Protein AF-A0A9X8ZYV9-F1 (afdb_monomer)

Sequence (35 aa):
METIKISEQELINALCIYIAEKRQVGPEEVLVELM

Structure (mmCIF, N/CA/C/O backbone):
data_AF-A0A9X8ZYV9-F1
#
_entry.id   AF-A0A9X8ZYV9-F1
#
loop_
_atom_site.group_PDB
_atom_site.id
_atom_site.type_symbol
_atom_site.label_atom_id
_atom_site.label_alt_id
_atom_site.label_comp_id
_atom_site.label_asym_id
_atom_site.label_entity_id
_atom_site.label_seq_id
_atom_site.pdbx_PDB_ins_code
_atom_site.Cartn_x
_atom_site.Cartn_y
_atom_site.Cartn_z
_atom_site.occupancy
_atom_site.B_iso_or_equiv
_atom_site.auth_seq_id
_atom_site.auth_comp_id
_atom_site.auth_asym_id
_atom_site.auth_atom_id
_atom_site.pdbx_PDB_model_num
ATOM 1 N N . MET A 1 1 ? -22.458 10.826 8.755 1.00 58.09 1 MET A N 1
ATOM 2 C CA . MET A 1 1 ? -21.368 10.101 8.073 1.00 58.09 1 MET A CA 1
ATOM 3 C C . MET A 1 1 ? -20.560 9.438 9.165 1.00 58.09 1 M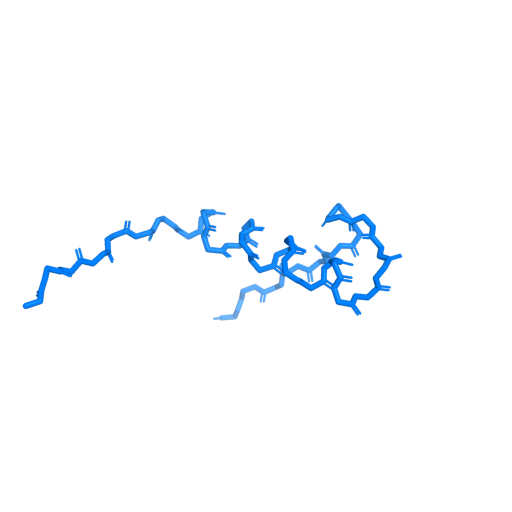ET A C 1
ATOM 5 O O . MET A 1 1 ? -20.156 10.139 10.084 1.00 58.09 1 MET A O 1
ATOM 9 N N . GLU A 1 2 ? -20.439 8.115 9.141 1.00 81.50 2 GLU A N 1
ATOM 10 C CA . GLU A 1 2 ? -19.588 7.405 10.0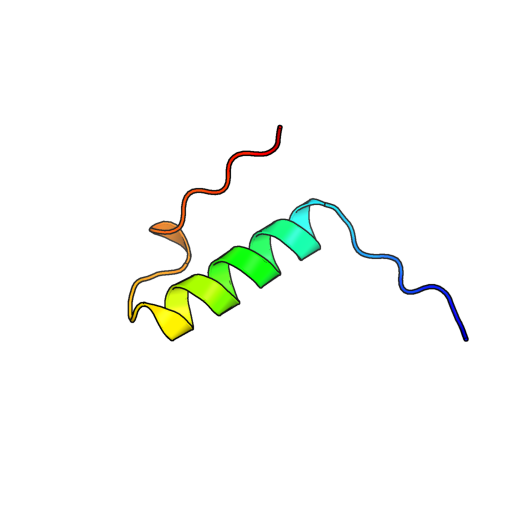99 1.00 81.50 2 GLU A CA 1
ATOM 11 C C . GLU A 1 2 ? -18.118 7.651 9.759 1.00 81.50 2 GLU A C 1
ATOM 13 O O . GLU A 1 2 ? -17.738 7.708 8.588 1.00 81.50 2 GLU A O 1
ATOM 18 N N . THR A 1 3 ? -17.296 7.842 10.786 1.00 85.50 3 THR A N 1
ATOM 19 C CA . THR A 1 3 ? -15.859 8.050 10.625 1.00 85.50 3 THR A CA 1
ATOM 20 C C . THR A 1 3 ? -15.204 6.718 10.284 1.00 85.50 3 THR A C 1
ATOM 22 O O . THR A 1 3 ? -15.222 5.793 11.096 1.00 85.50 3 THR A O 1
ATOM 25 N N . ILE A 1 4 ? -14.609 6.617 9.097 1.00 90.31 4 ILE A N 1
ATOM 26 C CA . ILE A 1 4 ? -13.835 5.436 8.711 1.00 90.31 4 ILE A CA 1
ATOM 27 C C . ILE A 1 4 ? -12.506 5.486 9.468 1.00 90.31 4 ILE A C 1
ATOM 29 O O . ILE A 1 4 ? -11.754 6.453 9.350 1.00 90.31 4 ILE A O 1
ATOM 33 N N . LYS A 1 5 ? -12.233 4.457 10.274 1.00 91.88 5 LYS A N 1
ATOM 34 C CA . LYS A 1 5 ? -10.936 4.273 10.928 1.00 91.88 5 LYS A CA 1
ATOM 35 C C . LYS A 1 5 ? -10.074 3.386 10.045 1.00 91.88 5 LYS A C 1
ATOM 37 O O . LYS A 1 5 ? -10.473 2.269 9.742 1.00 91.88 5 LYS A O 1
ATOM 42 N N . ILE A 1 6 ? -8.915 3.901 9.665 1.00 93.38 6 ILE A N 1
ATOM 43 C CA . ILE A 1 6 ? -7.900 3.190 8.894 1.00 93.38 6 ILE A CA 1
ATOM 44 C C . ILE A 1 6 ? -6.617 3.288 9.710 1.00 93.38 6 ILE A C 1
ATOM 46 O O . ILE A 1 6 ? -6.267 4.375 10.176 1.00 93.38 6 ILE A O 1
ATOM 50 N N . SER A 1 7 ? -5.954 2.162 9.944 1.00 95.81 7 SER A N 1
ATOM 51 C CA . SER A 1 7 ? -4.633 2.167 10.565 1.00 95.81 7 SER A CA 1
ATOM 52 C C . SER A 1 7 ? -3.596 2.765 9.614 1.00 95.81 7 SER A C 1
ATOM 54 O O . SER A 1 7 ? -3.745 2.728 8.395 1.00 95.81 7 SER A O 1
ATOM 56 N N . GLU A 1 8 ? -2.507 3.295 10.162 1.00 94.12 8 GLU A N 1
ATOM 57 C CA . GLU A 1 8 ? -1.414 3.839 9.350 1.00 94.12 8 GLU A CA 1
ATOM 58 C C . GLU A 1 8 ? -0.892 2.812 8.330 1.00 94.12 8 GLU A C 1
ATOM 60 O O . GLU A 1 8 ? -0.714 3.135 7.162 1.00 94.12 8 GLU A O 1
ATOM 65 N N . GLN A 1 9 ? -0.756 1.546 8.735 1.00 94.19 9 GLN A N 1
ATOM 66 C CA . GLN A 1 9 ? -0.303 0.463 7.857 1.00 94.19 9 GLN A CA 1
ATOM 67 C C . GLN A 1 9 ? -1.286 0.165 6.721 1.00 94.19 9 GLN A C 1
ATOM 69 O O . GLN A 1 9 ? -0.872 -0.064 5.588 1.00 94.19 9 GLN A O 1
ATOM 74 N N . GLU A 1 10 ? -2.593 0.199 6.987 1.00 95.50 10 GLU A N 1
ATOM 75 C CA . GLU A 1 10 ? -3.602 0.056 5.932 1.00 95.50 10 GLU A CA 1
ATOM 76 C C . GLU A 1 10 ? -3.538 1.217 4.934 1.00 95.50 10 GLU A C 1
ATOM 78 O O . GLU A 1 10 ? -3.669 0.992 3.730 1.00 95.50 10 GLU A O 1
ATOM 83 N N . LEU A 1 11 ? -3.279 2.440 5.410 1.00 94.38 11 LEU A N 1
ATOM 84 C CA . LEU A 1 11 ? -3.093 3.603 4.546 1.00 94.38 11 LEU A CA 1
ATOM 85 C C . LEU A 1 11 ? -1.836 3.461 3.676 1.00 94.38 11 LEU A C 1
ATOM 87 O O . LEU A 1 11 ? -1.915 3.663 2.465 1.00 94.38 11 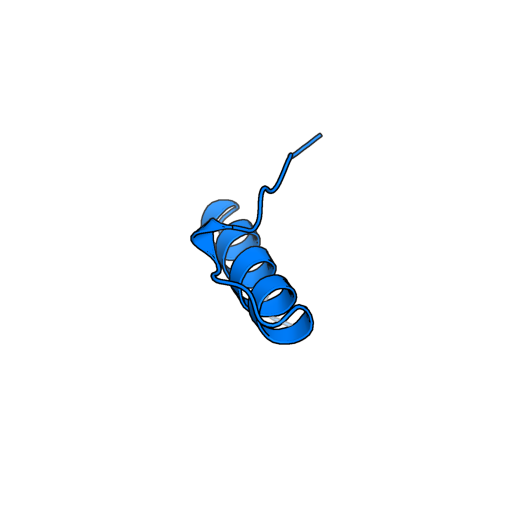LEU A O 1
ATOM 91 N N . ILE A 1 12 ? -0.700 3.079 4.270 1.00 95.69 12 ILE A N 1
ATOM 92 C CA . ILE A 1 12 ? 0.559 2.858 3.543 1.00 95.69 12 ILE A CA 1
ATOM 93 C C . ILE A 1 12 ? 0.364 1.777 2.476 1.00 95.69 12 ILE A C 1
ATOM 95 O O . ILE A 1 12 ? 0.668 2.009 1.309 1.00 95.69 12 ILE A O 1
ATOM 99 N N . ASN A 1 13 ? -0.212 0.629 2.840 1.00 96.12 13 ASN A N 1
ATOM 100 C CA . ASN A 1 13 ? -0.431 -0.476 1.908 1.00 96.12 13 ASN A CA 1
ATOM 101 C C . ASN A 1 13 ? -1.344 -0.073 0.744 1.00 96.12 13 ASN A C 1
ATOM 103 O O . ASN A 1 13 ? -1.055 -0.396 -0.409 1.00 96.12 13 ASN A O 1
ATOM 107 N N . ALA A 1 14 ? -2.425 0.660 1.026 1.00 96.06 14 ALA A N 1
ATOM 108 C CA . ALA A 1 14 ? -3.322 1.162 -0.009 1.00 96.06 14 ALA A C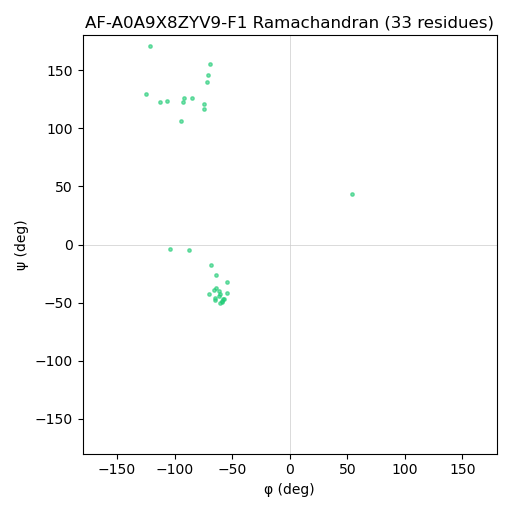A 1
ATOM 109 C C . ALA A 1 14 ? -2.601 2.114 -0.979 1.00 96.06 14 ALA A C 1
ATOM 111 O O . ALA A 1 14 ? -2.806 2.030 -2.192 1.00 96.06 14 ALA A O 1
ATOM 112 N N . LEU A 1 15 ? -1.723 2.981 -0.464 1.00 95.75 15 LEU A N 1
ATOM 113 C CA . LEU A 1 15 ? -0.892 3.861 -1.287 1.00 95.75 15 LEU A CA 1
ATOM 114 C C . LEU A 1 15 ? 0.104 3.069 -2.140 1.00 95.75 15 LEU A C 1
ATOM 116 O O . LEU A 1 15 ? 0.191 3.332 -3.341 1.00 95.75 15 LEU A O 1
ATOM 120 N N . CYS A 1 16 ? 0.802 2.084 -1.565 1.00 97.56 16 CYS A N 1
ATOM 121 C CA . CYS A 1 16 ? 1.730 1.233 -2.311 1.00 97.56 16 CYS A CA 1
ATOM 122 C C . CYS A 1 16 ? 1.023 0.527 -3.470 1.00 97.56 16 CYS A C 1
ATOM 124 O O . CYS A 1 16 ? 1.501 0.598 -4.597 1.00 97.56 16 CYS A O 1
ATOM 126 N N . ILE A 1 17 ? -0.151 -0.070 -3.227 1.00 98.25 17 ILE A N 1
ATOM 127 C CA . ILE A 1 17 ? -0.944 -0.747 -4.265 1.00 98.25 17 ILE A CA 1
ATOM 128 C C . ILE A 1 17 ? -1.351 0.232 -5.376 1.00 98.25 17 ILE A C 1
ATOM 130 O O . ILE A 1 17 ? -1.109 -0.035 -6.552 1.00 98.25 17 ILE A O 1
ATOM 134 N N . TYR A 1 18 ? -1.928 1.383 -5.016 1.00 98.12 18 TYR A N 1
ATOM 135 C CA . TYR A 1 18 ? -2.408 2.369 -5.990 1.00 98.12 18 TYR A CA 1
ATOM 136 C C . TYR A 1 18 ? -1.280 2.925 -6.873 1.00 98.12 18 TYR A C 1
ATOM 138 O O . TYR A 1 18 ? -1.427 3.069 -8.091 1.00 98.12 18 TYR A O 1
ATOM 146 N N . ILE A 1 19 ? -0.137 3.254 -6.267 1.00 97.94 19 ILE A N 1
ATOM 147 C CA . ILE A 1 19 ? 1.019 3.791 -6.989 1.00 97.94 19 ILE A CA 1
ATOM 148 C C . ILE A 1 19 ? 1.667 2.712 -7.859 1.00 97.94 19 ILE A C 1
ATOM 150 O O . ILE A 1 19 ? 1.993 3.002 -9.012 1.00 97.94 19 ILE A O 1
ATOM 154 N N . ALA A 1 20 ? 1.811 1.490 -7.344 1.00 98.44 20 ALA A N 1
ATOM 155 C CA . ALA A 1 20 ? 2.361 0.355 -8.077 1.00 98.44 20 ALA A CA 1
ATOM 156 C C . ALA A 1 20 ? 1.561 0.061 -9.350 1.00 98.44 20 ALA A C 1
ATOM 158 O O . ALA A 1 20 ? 2.139 -0.005 -10.435 1.00 98.44 20 ALA A O 1
ATOM 159 N N . GLU A 1 21 ? 0.227 0.023 -9.251 1.00 98.50 21 GLU A N 1
ATOM 160 C CA . GLU A 1 21 ? -0.661 -0.149 -10.405 1.00 98.50 21 GLU A CA 1
ATOM 161 C C . GLU A 1 21 ? -0.462 0.973 -11.435 1.00 98.50 21 GLU A C 1
ATOM 163 O O . GLU A 1 21 ? -0.246 0.721 -12.622 1.00 98.50 21 GLU A O 1
ATOM 168 N N . LYS A 1 22 ? -0.452 2.231 -10.977 1.00 98.31 22 LYS A N 1
ATOM 169 C CA . LYS A 1 22 ? -0.284 3.403 -11.849 1.00 98.31 22 LYS A CA 1
ATOM 170 C C . LYS A 1 22 ? 1.083 3.452 -12.542 1.00 98.31 22 LYS A C 1
ATOM 172 O O . LYS A 1 22 ? 1.214 4.090 -13.588 1.00 98.31 22 LYS A O 1
ATOM 177 N N . ARG A 1 23 ? 2.109 2.841 -11.948 1.00 97.94 23 ARG A N 1
ATOM 178 C CA . ARG A 1 23 ? 3.494 2.841 -12.441 1.00 97.94 23 ARG A CA 1
ATOM 179 C C . ARG A 1 23 ? 3.916 1.522 -13.093 1.00 97.94 23 ARG A C 1
ATOM 181 O O . ARG A 1 23 ? 5.007 1.490 -13.646 1.00 97.94 23 ARG A O 1
ATOM 188 N N . GLN A 1 24 ? 3.055 0.501 -13.089 1.00 98.06 24 GLN A N 1
ATOM 189 C CA . GLN A 1 24 ? 3.344 -0.852 -13.585 1.00 98.06 24 GLN A CA 1
ATOM 190 C C . GLN A 1 24 ? 4.595 -1.479 -12.941 1.00 98.06 24 GLN A C 1
ATOM 192 O O . GLN A 1 24 ? 5.415 -2.087 -13.624 1.00 98.06 24 GLN A O 1
ATOM 197 N N . VAL A 1 25 ? 4.729 -1.317 -11.623 1.00 98.38 25 VAL A N 1
ATOM 198 C CA . VAL A 1 25 ? 5.779 -1.930 -10.786 1.00 98.38 25 VAL A CA 1
ATOM 199 C C . VAL A 1 25 ? 5.135 -2.782 -9.687 1.00 98.38 25 VAL A C 1
ATOM 201 O O . VAL A 1 25 ? 3.916 -2.733 -9.509 1.00 98.38 25 VAL A O 1
ATOM 204 N N . GLY A 1 26 ? 5.923 -3.563 -8.951 1.00 98.00 26 GLY A N 1
ATOM 205 C CA . GLY A 1 26 ? 5.462 -4.274 -7.758 1.00 98.00 26 GLY A CA 1
ATOM 206 C C . GLY A 1 26 ? 5.194 -3.320 -6.578 1.00 98.00 26 GLY A C 1
ATOM 207 O O . GLY A 1 26 ? 5.905 -2.323 -6.427 1.00 98.00 26 GLY A O 1
ATOM 208 N N . PRO A 1 27 ? 4.198 -3.586 -5.707 1.00 97.12 27 PRO A N 1
ATOM 209 C CA . PRO A 1 27 ? 3.981 -2.814 -4.477 1.00 97.12 27 PRO A CA 1
ATOM 210 C C . PRO A 1 27 ? 5.210 -2.733 -3.561 1.00 97.12 27 PRO A C 1
ATOM 212 O O . PRO A 1 27 ? 5.416 -1.716 -2.906 1.00 97.12 27 PRO A O 1
ATOM 215 N N . GLU A 1 28 ? 6.041 -3.774 -3.540 1.00 97.00 28 GLU A N 1
ATOM 216 C CA . GLU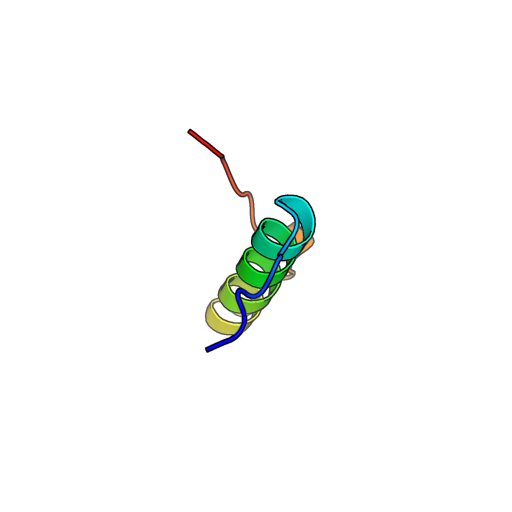 A 1 28 ? 7.306 -3.853 -2.803 1.00 97.00 28 GLU A CA 1
ATOM 217 C C . GLU A 1 28 ? 8.402 -2.920 -3.343 1.00 97.00 28 GLU A C 1
ATOM 219 O O . GLU A 1 28 ? 9.366 -2.626 -2.638 1.00 97.00 28 GLU A O 1
ATOM 224 N N . GLU A 1 29 ? 8.249 -2.428 -4.575 1.00 97.62 29 GLU A N 1
ATOM 225 C CA . GLU A 1 29 ? 9.151 -1.454 -5.199 1.00 97.62 29 GLU A CA 1
ATOM 226 C C . GLU A 1 29 ? 8.747 -0.004 -4.870 1.00 97.62 29 GLU A C 1
ATOM 228 O O . GLU A 1 29 ? 9.451 0.943 -5.231 1.00 97.62 29 GLU A O 1
ATOM 233 N N . VAL A 1 30 ? 7.621 0.194 -4.170 1.00 96.50 30 VAL A N 1
ATOM 234 C CA . VAL A 1 30 ? 7.138 1.508 -3.736 1.00 96.50 30 VAL A CA 1
ATOM 235 C C . VAL A 1 30 ? 7.620 1.794 -2.316 1.00 96.50 30 VAL A C 1
ATOM 237 O O . VAL A 1 30 ? 7.104 1.256 -1.339 1.00 96.50 30 VAL A O 1
ATOM 240 N N . LEU A 1 31 ? 8.595 2.694 -2.197 1.00 94.69 31 LEU A N 1
ATOM 241 C CA . LEU A 1 31 ? 9.043 3.213 -0.908 1.00 94.69 31 LEU A CA 1
ATOM 242 C C . LEU A 1 31 ? 8.145 4.379 -0.470 1.00 94.69 31 LEU A C 1
ATOM 244 O O . LEU A 1 31 ? 7.985 5.356 -1.203 1.00 94.69 31 LEU A O 1
ATOM 248 N N . VAL A 1 32 ? 7.590 4.284 0.737 1.00 91.19 32 VAL A N 1
ATOM 249 C CA . VAL A 1 32 ? 6.803 5.351 1.368 1.00 91.19 32 VAL A CA 1
ATOM 250 C C . VAL A 1 32 ? 7.579 5.880 2.568 1.00 91.19 32 VAL A C 1
ATOM 252 O O . VAL A 1 32 ? 7.921 5.121 3.472 1.00 9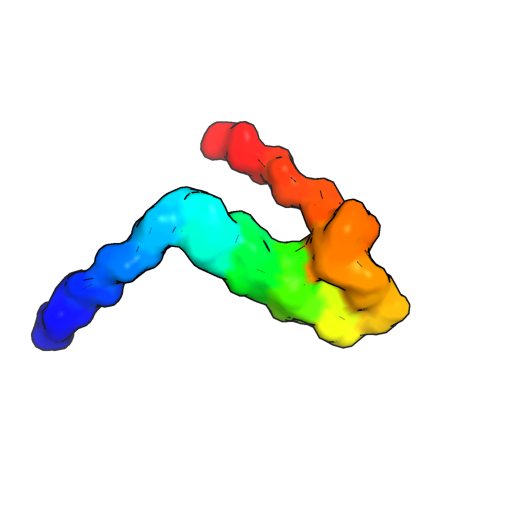1.19 32 VAL A O 1
ATOM 255 N N . GLU A 1 33 ? 7.850 7.181 2.576 1.00 89.75 33 GLU A N 1
ATOM 256 C CA . GLU A 1 33 ? 8.455 7.892 3.701 1.00 89.75 33 GLU A CA 1
ATOM 257 C C . GLU A 1 33 ? 7.379 8.750 4.377 1.00 89.75 33 GLU A C 1
ATOM 259 O O . GLU A 1 33 ? 6.718 9.559 3.721 1.00 89.75 33 GLU A O 1
ATOM 264 N N . LEU A 1 34 ? 7.173 8.541 5.679 1.00 86.31 34 LEU A N 1
AT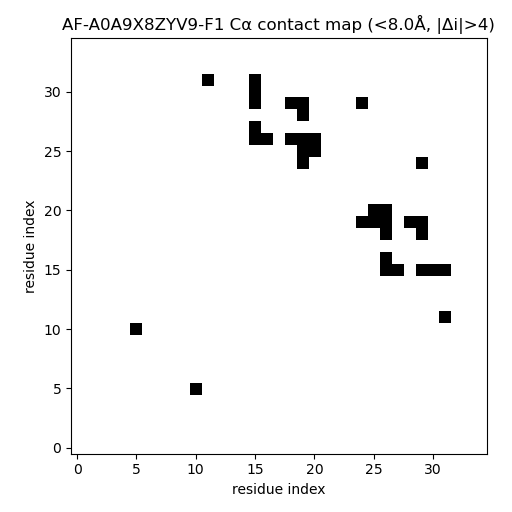OM 265 C CA . LEU A 1 34 ? 6.295 9.374 6.499 1.00 86.31 34 LEU A CA 1
ATOM 266 C C . LEU A 1 34 ? 7.133 10.495 7.127 1.00 86.31 34 LEU A C 1
ATOM 268 O O . LEU A 1 34 ? 8.137 10.203 7.778 1.00 86.31 34 LEU A O 1
ATOM 272 N N . MET A 1 35 ? 6.722 11.751 6.931 1.00 80.50 35 MET A N 1
ATOM 273 C CA . MET A 1 35 ? 7.300 12.930 7.59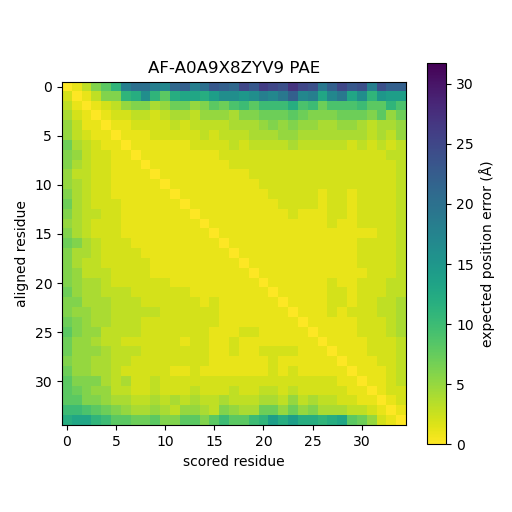7 1.00 80.50 35 MET A CA 1
ATOM 274 C C . MET A 1 35 ? 6.389 13.449 8.703 1.00 80.50 35 MET A C 1
ATOM 276 O O . MET A 1 35 ? 5.153 13.416 8.498 1.00 80.50 35 MET A O 1
#

pLDDT: mean 93.38, std 7.63, range [58.09, 98.5]

Nearest PDB structures (foldseek):
  7o9m-assembly1_a  TM=5.704E-01  e=6.782E+00  Homo sapiens
  7a5k-assembly1_a3  TM=5.631E-01  e=6.782E+00  Homo sapi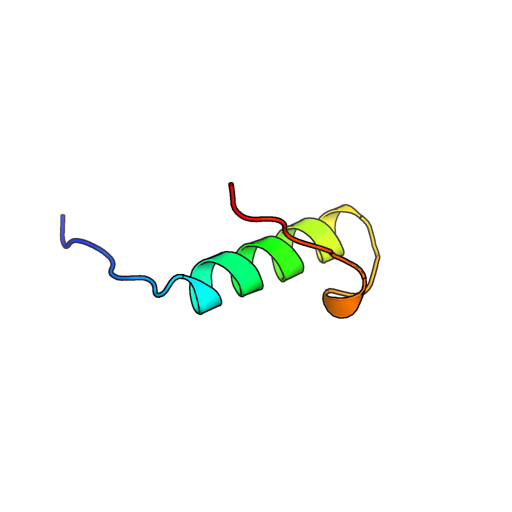ens
  7oid-assembly1_a  TM=5.040E-01  e=9.715E+00  Homo sapiens

Organism: Bacillus cereus (NCBI:txid1396)

Solvent-accessible surface area (backbone atoms only — not comparable to full-atom values): 2358 Å² total; per-residue (Å²): 133,85,82,83,85,73,54,72,66,58,51,52,52,52,49,24,47,55,51,14,64,77,68,76,51,56,43,88,74,49,86,84,84,89,130

Radius of gyration: 11.53 Å; Cα contacts (8 Å, |Δi|>4): 18; chains: 1; bounding box: 30×17×24 Å

InterPro domains:
  IPR020516 Uncharacterised protein family YxcD [PF10850] (1-35)

Mean predicted aligned error: 3.36 Å

Foldseek 3Di:
DDDDDDDPVNVLQVVLVVVCVVVVHHSVVDDDDDD

Secondary structure (DSSP, 8-state):
-PPPP--HHHHHHHHHHHHHHHHTS-GGG------